Protein AF-A0A7S1EJW6-F1 (afdb_monomer)

Secondary structure (DSSP, 8-state):
-HHHHHHHH-TT---------HHHHHHHHHTTS-S----S-----TT----------------TTSTTTT-S---GGGGTT----PPPTT-HHHHHHHHHHHHTT-

Radius of gyration: 18.3 Å; Cα contacts (8 Å, |Δi|>4): 51; chains: 1; bounding box: 48×28×49 Å

pLDDT: mean 92.23, std 4.43, range [76.69, 97.5]

Mean predicted aligned error: 4.81 Å

Organism: Hemiselmis andersenii (NCBI:txid464988)

Foldseek 3Di:
DVVVVVCVVPVPDDDDDDDDAPVVQVVCCVVVVDVDDDHPDDDDDPVDDDDDDDDDDLDDDDPCPDPCNPPPDDQLLVCVPPDDDADDPRDPSRVVNVVRNVVSVD

InterPro domains:
  IPR005119 LysR, substrate-binding [PF03466] (2-106)
  IPR050950 HTH-type LysR transcriptional regulators [PTHR30419] (2-106)

Sequence (106 aa):
KMLALYNRRYPGITVSVSTGNSQDVLERLLDYRADVGVLAQFSRDRRFVAVPYSEHPIVILVPAGHRFAKRRSIRTAELAGEPLIMREQGSTTRKAIEAALKSAGV

Solvent-accessible surface area (backbone atoms only — not comparable to full-atom values): 7440 Å² total; per-residue (Å²): 112,69,69,64,55,48,41,73,74,41,74,88,58,88,83,85,85,84,89,69,57,70,65,58,43,52,52,29,46,77,68,67,74,40,95,78,77,88,66,99,72,83,78,96,49,95,92,59,90,84,74,96,84,82,88,78,84,90,77,90,85,69,59,86,86,39,96,59,50,90,50,95,75,80,61,67,56,74,51,54,91,56,91,76,92,72,68,61,89,88,39,67,70,40,53,53,50,56,54,49,28,52,74,50,76,77

Structure (mmCIF, N/CA/C/O backbone):
data_AF-A0A7S1EJW6-F1
#
_entry.id   AF-A0A7S1EJW6-F1
#
loop_
_atom_site.group_PDB
_atom_site.id
_atom_site.type_symbol
_atom_site.label_atom_id
_atom_site.label_alt_id
_atom_site.label_comp_id
_atom_site.label_asym_id
_atom_site.label_entity_id
_atom_site.label_seq_id
_atom_site.pdbx_PDB_ins_code
_atom_site.Cartn_x
_atom_site.Cartn_y
_atom_site.Cartn_z
_atom_site.occupancy
_atom_site.B_iso_or_equiv
_atom_site.auth_seq_id
_atom_site.auth_comp_id
_atom_site.auth_asym_id
_atom_site.auth_atom_id
_atom_site.pdbx_PDB_model_num
ATOM 1 N N . LYS A 1 1 ? 10.385 -9.512 1.729 1.00 79.44 1 LYS A N 1
ATOM 2 C CA . LYS A 1 1 ? 11.159 -10.718 1.321 1.00 79.44 1 LYS A CA 1
ATOM 3 C C . LYS A 1 1 ? 11.429 -10.794 -0.189 1.00 79.44 1 LYS A C 1
ATOM 5 O O . LYS A 1 1 ? 12.486 -11.294 -0.539 1.00 79.44 1 LYS A O 1
ATOM 10 N N . MET A 1 2 ? 10.541 -10.294 -1.062 1.00 89.62 2 MET A N 1
ATOM 11 C CA . MET A 1 2 ? 10.671 -10.387 -2.530 1.00 89.62 2 MET A CA 1
ATOM 12 C C . MET A 1 2 ? 12.043 -9.941 -3.077 1.00 89.62 2 MET A C 1
ATOM 14 O O . MET A 1 2 ? 12.747 -10.757 -3.659 1.00 89.62 2 MET A O 1
ATOM 18 N N . LEU A 1 3 ? 12.476 -8.709 -2.792 1.00 91.56 3 LEU A N 1
ATOM 19 C CA . LEU A 1 3 ? 13.735 -8.163 -3.325 1.00 91.56 3 LEU A CA 1
ATOM 20 C C . LEU A 1 3 ? 14.977 -8.953 -2.889 1.00 91.56 3 LEU A C 1
ATOM 22 O O . LEU A 1 3 ? 15.869 -9.210 -3.687 1.00 91.56 3 LEU A O 1
ATOM 26 N N . ALA A 1 4 ? 15.009 -9.396 -1.630 1.00 91.44 4 ALA A N 1
ATOM 27 C CA . ALA A 1 4 ? 16.111 -10.198 -1.104 1.00 91.44 4 ALA A CA 1
ATOM 28 C C . ALA A 1 4 ? 16.218 -11.561 -1.809 1.00 91.44 4 ALA A C 1
ATOM 30 O O . ALA A 1 4 ? 17.318 -12.023 -2.104 1.00 91.44 4 ALA A O 1
ATOM 31 N N . LEU A 1 5 ? 15.079 -12.199 -2.103 1.00 93.62 5 LEU A N 1
ATOM 32 C CA . LEU A 1 5 ? 15.052 -13.448 -2.868 1.00 93.62 5 LEU A CA 1
ATOM 33 C C . LEU A 1 5 ? 15.491 -13.227 -4.319 1.00 93.62 5 LEU A C 1
ATOM 35 O O . LEU A 1 5 ? 16.231 -14.053 -4.849 1.00 93.62 5 LEU A O 1
ATOM 39 N N . TYR A 1 6 ? 15.083 -12.111 -4.931 1.00 93.75 6 TYR A N 1
ATOM 40 C CA . TYR A 1 6 ? 15.474 -11.753 -6.293 1.00 93.75 6 TYR A CA 1
ATOM 41 C C . TYR A 1 6 ? 16.985 -11.514 -6.412 1.00 93.75 6 TYR A C 1
ATOM 43 O O . TYR A 1 6 ? 17.628 -12.166 -7.229 1.00 93.75 6 TYR A O 1
ATOM 51 N N . ASN A 1 7 ? 17.576 -10.691 -5.537 1.00 93.94 7 ASN A N 1
ATOM 52 C CA . ASN A 1 7 ? 19.027 -10.450 -5.529 1.00 93.94 7 ASN A CA 1
ATOM 53 C C . ASN A 1 7 ? 19.832 -11.736 -5.325 1.00 93.94 7 ASN A C 1
ATOM 55 O O . ASN A 1 7 ? 20.863 -11.935 -5.957 1.00 93.94 7 ASN A O 1
ATOM 59 N N . ARG A 1 8 ? 19.355 -12.645 -4.465 1.00 94.88 8 ARG A N 1
ATOM 60 C CA . ARG A 1 8 ? 20.037 -13.926 -4.242 1.00 94.88 8 ARG A CA 1
ATOM 61 C C . ARG A 1 8 ? 19.943 -14.854 -5.456 1.00 94.88 8 ARG A C 1
ATOM 63 O O . ARG A 1 8 ? 20.844 -15.654 -5.683 1.00 94.88 8 ARG A O 1
ATOM 70 N N . ARG A 1 9 ? 18.842 -14.780 -6.211 1.00 97.50 9 ARG A N 1
ATOM 71 C CA . ARG A 1 9 ? 18.633 -15.548 -7.447 1.00 97.50 9 ARG A CA 1
ATOM 72 C C . ARG A 1 9 ? 19.440 -14.970 -8.617 1.00 97.50 9 ARG A C 1
ATOM 74 O O . ARG A 1 9 ? 19.917 -15.752 -9.433 1.00 97.50 9 ARG A O 1
ATOM 81 N N . TYR A 1 10 ? 19.595 -13.645 -8.674 1.00 97.06 10 TYR A N 1
ATOM 82 C CA . TYR A 1 10 ? 20.221 -12.904 -9.774 1.00 97.06 10 TYR A CA 1
ATOM 83 C C . TYR A 1 10 ? 21.240 -11.870 -9.252 1.00 97.06 10 TYR A C 1
ATOM 85 O O . TYR A 1 10 ? 20.964 -10.671 -9.262 1.00 97.06 10 TYR A O 1
ATOM 93 N N . PRO A 1 11 ? 22.434 -12.301 -8.809 1.00 94.69 11 PRO A N 1
ATOM 94 C CA . PRO A 1 11 ? 23.392 -11.427 -8.120 1.00 94.69 11 PRO A CA 1
ATOM 95 C C . PRO A 1 11 ? 24.031 -10.347 -9.008 1.00 94.69 11 PRO A C 1
ATOM 97 O O . PRO A 1 11 ? 24.582 -9.386 -8.485 1.00 94.69 11 PRO A O 1
ATOM 100 N N . GLY A 1 12 ? 23.972 -10.491 -10.336 1.00 96.81 12 GLY A N 1
ATOM 101 C CA . GLY A 1 12 ? 24.497 -9.503 -11.287 1.00 96.81 12 GLY A CA 1
ATOM 102 C C . GLY A 1 12 ? 23.537 -8.353 -11.609 1.00 96.81 12 GLY A C 1
ATOM 103 O O . GLY A 1 12 ? 23.890 -7.483 -12.399 1.00 96.81 12 GLY A O 1
ATOM 104 N N . ILE A 1 13 ? 22.324 -8.355 -11.047 1.00 95.62 13 ILE A N 1
ATOM 105 C CA . ILE A 1 13 ? 21.321 -7.315 -11.294 1.00 95.62 13 ILE A CA 1
ATOM 106 C C . ILE A 1 13 ? 21.306 -6.341 -10.117 1.00 95.62 13 ILE A C 1
ATOM 108 O O . ILE A 1 13 ? 21.040 -6.727 -8.981 1.00 95.62 13 ILE A O 1
ATOM 112 N N . THR A 1 14 ? 21.523 -5.059 -10.400 1.00 93.81 14 THR A N 1
ATOM 113 C CA . THR A 1 14 ? 21.335 -3.987 -9.418 1.00 93.81 14 THR A CA 1
ATOM 114 C C . THR A 1 14 ? 19.864 -3.602 -9.357 1.00 93.81 14 THR A C 1
ATOM 116 O O . THR A 1 14 ? 19.286 -3.187 -10.358 1.00 93.81 14 THR A O 1
AT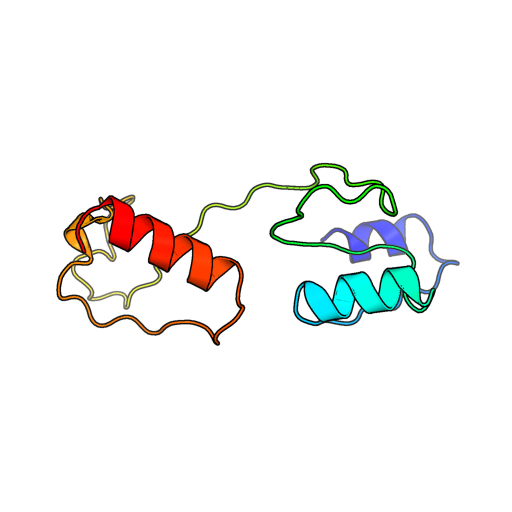OM 119 N N . VAL A 1 15 ? 19.258 -3.698 -8.173 1.00 93.19 15 VAL A N 1
ATOM 120 C CA . VAL A 1 15 ? 17.862 -3.301 -7.952 1.00 93.19 15 VAL A CA 1
ATOM 121 C C . VAL A 1 15 ? 17.807 -1.968 -7.209 1.00 93.19 15 VAL A C 1
ATOM 123 O O . VAL A 1 15 ? 18.360 -1.841 -6.118 1.00 93.19 15 VAL A O 1
ATOM 126 N N . SER A 1 16 ? 17.105 -0.991 -7.783 1.00 93.31 16 SER A N 1
ATOM 127 C CA . SER A 1 16 ? 16.783 0.287 -7.140 1.00 93.31 16 SER A CA 1
ATOM 128 C C . SER A 1 16 ? 15.331 0.289 -6.671 1.00 93.31 16 SER A C 1
ATOM 130 O O . SER A 1 16 ? 14.453 -0.253 -7.341 1.00 93.31 16 SER A O 1
ATOM 132 N N . VAL A 1 17 ? 15.069 0.891 -5.509 1.00 94.19 17 VAL A N 1
ATOM 133 C CA . VAL A 1 17 ? 13.723 0.989 -4.935 1.00 94.19 17 VAL A CA 1
ATOM 134 C C . VAL A 1 17 ? 13.456 2.421 -4.529 1.00 94.19 17 VAL A C 1
ATOM 136 O O . VAL A 1 17 ? 14.253 3.055 -3.842 1.00 94.19 17 VAL A O 1
ATOM 139 N N . SER A 1 18 ? 12.281 2.903 -4.903 1.00 93.25 18 SER A N 1
ATOM 140 C CA . SER A 1 18 ? 11.776 4.201 -4.491 1.00 93.25 18 SER A CA 1
ATOM 141 C C . SER A 1 18 ? 10.320 4.090 -4.081 1.00 93.25 18 SER A C 1
ATOM 143 O O . SER A 1 18 ? 9.561 3.346 -4.700 1.00 93.25 18 SER A O 1
ATOM 145 N N . THR A 1 19 ? 9.926 4.857 -3.074 1.00 90.19 19 THR A N 1
ATOM 146 C CA . THR A 1 19 ? 8.548 4.920 -2.588 1.00 90.19 19 THR A CA 1
ATOM 147 C C . THR A 1 19 ? 7.889 6.227 -3.007 1.00 90.19 19 THR A C 1
ATOM 149 O O . THR A 1 19 ? 8.530 7.275 -3.014 1.00 90.19 19 THR A O 1
ATOM 152 N N . GLY A 1 20 ? 6.599 6.155 -3.307 1.00 87.50 20 GLY A N 1
ATOM 153 C CA . GLY A 1 20 ? 5.735 7.285 -3.622 1.00 87.50 20 GLY A CA 1
ATOM 154 C C . GLY A 1 20 ? 4.279 6.854 -3.495 1.00 87.50 20 GLY A C 1
ATOM 155 O O . GLY A 1 20 ? 3.992 5.677 -3.243 1.00 87.50 20 GLY A O 1
ATOM 156 N N . ASN A 1 21 ? 3.359 7.798 -3.642 1.00 84.50 21 ASN A N 1
ATOM 157 C CA . ASN A 1 21 ? 1.945 7.461 -3.758 1.00 84.50 21 ASN A CA 1
ATOM 158 C C . ASN A 1 21 ? 1.670 6.787 -5.126 1.00 84.50 21 ASN A C 1
ATOM 160 O O . ASN A 1 21 ? 2.551 6.689 -5.983 1.00 84.50 21 ASN A O 1
ATOM 164 N N . SER A 1 22 ? 0.443 6.306 -5.348 1.00 85.88 22 SER A N 1
ATOM 165 C CA . SER A 1 22 ? 0.103 5.606 -6.594 1.00 85.88 22 SER A CA 1
ATOM 166 C C . SER A 1 22 ? 0.306 6.455 -7.854 1.00 85.88 22 SER A C 1
ATOM 168 O O . SER A 1 22 ? 0.683 5.906 -8.884 1.00 85.88 22 SER A O 1
ATOM 170 N N . GLN A 1 23 ? 0.075 7.768 -7.777 1.00 85.62 23 GLN A N 1
ATOM 171 C CA . GLN A 1 23 ? 0.275 8.693 -8.893 1.00 85.62 23 GLN A CA 1
ATOM 172 C C . GLN A 1 23 ? 1.762 8.790 -9.251 1.00 85.62 23 GLN A C 1
ATOM 174 O O . GLN A 1 23 ? 2.118 8.565 -10.405 1.00 85.62 23 GLN A O 1
A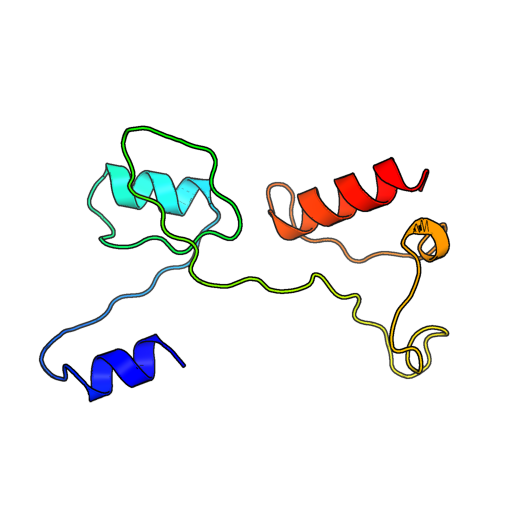TOM 179 N N . ASP A 1 24 ? 2.629 8.995 -8.254 1.00 89.94 24 ASP A N 1
ATOM 180 C CA . ASP A 1 24 ? 4.081 9.096 -8.459 1.00 89.94 24 ASP A CA 1
ATOM 181 C C . ASP A 1 24 ? 4.654 7.830 -9.119 1.00 89.94 24 ASP A C 1
ATOM 183 O O . ASP A 1 24 ? 5.573 7.890 -9.935 1.00 89.94 24 ASP A O 1
ATOM 187 N N . VAL A 1 25 ? 4.135 6.656 -8.742 1.00 92.50 25 VAL A N 1
ATOM 188 C CA . VAL A 1 25 ? 4.563 5.370 -9.311 1.00 92.50 25 VAL A CA 1
ATOM 189 C C . VAL A 1 25 ? 4.144 5.254 -10.777 1.00 92.50 25 VAL A C 1
ATOM 191 O O . VAL A 1 25 ? 4.953 4.832 -11.601 1.00 92.50 25 VAL A O 1
ATOM 194 N N . LEU A 1 26 ? 2.907 5.632 -11.113 1.00 92.19 26 LEU A N 1
ATOM 195 C CA . LEU A 1 26 ? 2.408 5.576 -12.489 1.00 92.19 26 LEU A CA 1
ATOM 196 C C . LEU A 1 26 ? 3.148 6.556 -13.405 1.00 92.19 26 LEU A C 1
ATOM 198 O O . LEU A 1 26 ? 3.496 6.186 -14.524 1.00 92.19 26 LEU A O 1
ATOM 202 N N . GLU A 1 27 ? 3.441 7.765 -12.927 1.00 93.25 27 GLU A N 1
ATOM 203 C CA . GLU A 1 27 ? 4.243 8.749 -13.666 1.00 93.25 27 GLU A CA 1
ATOM 204 C C . GLU A 1 27 ? 5.656 8.226 -13.937 1.00 93.25 27 GLU A C 1
ATOM 206 O O . GLU A 1 27 ? 6.118 8.252 -15.073 1.00 93.25 27 GLU A O 1
ATOM 211 N N . ARG A 1 28 ? 6.315 7.624 -12.938 1.00 96.19 28 ARG A N 1
ATOM 212 C CA . ARG A 1 28 ? 7.645 7.017 -13.131 1.00 96.19 28 ARG A CA 1
ATOM 213 C C . ARG A 1 28 ? 7.650 5.884 -14.155 1.00 96.19 28 ARG A C 1
ATOM 215 O O . ARG A 1 28 ? 8.655 5.723 -14.840 1.00 96.19 28 ARG A O 1
ATOM 222 N N . LEU A 1 29 ? 6.576 5.100 -14.244 1.00 96.00 29 LEU A N 1
ATOM 223 C CA . LEU A 1 29 ? 6.443 4.053 -15.262 1.00 96.00 29 LEU A CA 1
ATOM 224 C C . LEU A 1 29 ? 6.256 4.650 -16.664 1.00 96.00 29 LEU A C 1
ATOM 226 O O . LEU A 1 29 ? 6.867 4.169 -17.612 1.00 96.00 29 LEU A O 1
ATOM 230 N N . LEU A 1 30 ? 5.436 5.698 -16.800 1.00 95.81 30 LEU A N 1
ATOM 231 C CA . LEU A 1 30 ? 5.204 6.378 -18.083 1.00 95.81 30 LEU A CA 1
ATOM 232 C C . LEU A 1 30 ? 6.454 7.095 -18.598 1.00 95.81 30 LEU A C 1
ATOM 234 O O . LEU A 1 30 ? 6.707 7.088 -19.801 1.00 95.81 30 LEU A O 1
ATOM 238 N N . ASP A 1 31 ? 7.242 7.658 -17.684 1.00 96.81 31 ASP A N 1
ATOM 239 C CA . ASP A 1 31 ? 8.482 8.374 -17.989 1.00 96.81 31 ASP A CA 1
ATOM 240 C C . ASP A 1 31 ? 9.709 7.447 -18.057 1.00 96.81 31 ASP A C 1
ATOM 242 O O . ASP A 1 31 ? 10.842 7.925 -18.122 1.00 96.81 31 ASP A O 1
ATOM 246 N N . TYR A 1 32 ? 9.515 6.122 -18.005 1.00 96.06 32 TYR A N 1
ATOM 247 C CA . TYR A 1 32 ? 10.585 5.111 -18.034 1.00 96.06 32 TYR A CA 1
ATOM 248 C C . TYR A 1 32 ? 11.650 5.283 -16.935 1.00 96.06 32 TYR A C 1
ATOM 250 O O . TYR A 1 32 ? 12.797 4.859 -17.069 1.00 96.06 32 TYR A O 1
ATOM 258 N N . ARG A 1 33 ? 11.276 5.904 -15.813 1.00 97.12 33 ARG A N 1
ATOM 259 C CA . ARG A 1 33 ? 12.120 6.049 -14.615 1.00 97.12 33 ARG A CA 1
ATOM 260 C C . ARG A 1 33 ? 12.002 4.864 -13.658 1.00 97.12 33 ARG A C 1
ATOM 262 O O . ARG A 1 33 ? 12.751 4.795 -12.683 1.00 97.12 33 ARG A O 1
ATOM 269 N N . ALA A 1 34 ? 11.043 3.976 -13.897 1.00 97.31 34 ALA A N 1
ATOM 270 C CA . ALA A 1 34 ? 10.876 2.708 -13.208 1.00 97.31 34 ALA A CA 1
ATOM 271 C C . ALA A 1 34 ? 10.413 1.639 -14.203 1.00 97.31 34 ALA A C 1
ATOM 273 O O . ALA A 1 34 ? 9.657 1.942 -15.122 1.00 97.31 34 ALA A O 1
ATOM 274 N N . ASP A 1 35 ? 10.817 0.391 -13.969 1.00 95.44 35 ASP A N 1
ATOM 275 C CA . ASP A 1 35 ? 10.415 -0.751 -14.802 1.00 95.44 35 ASP A CA 1
ATOM 276 C C . ASP A 1 35 ? 9.164 -1.461 -14.261 1.00 95.44 35 ASP A C 1
ATOM 278 O O . ASP A 1 35 ? 8.364 -2.014 -15.012 1.00 95.44 35 ASP A O 1
ATOM 282 N N . VAL A 1 36 ? 8.993 -1.467 -12.932 1.00 95.19 36 VAL A N 1
ATOM 283 C CA . VAL A 1 36 ? 7.912 -2.178 -12.235 1.00 95.19 36 VAL A CA 1
ATOM 284 C C . VAL A 1 36 ? 7.341 -1.302 -11.125 1.00 95.19 36 VAL A C 1
ATOM 286 O O . VAL A 1 36 ? 8.072 -0.798 -10.272 1.00 95.19 36 VAL A O 1
ATOM 289 N N . GLY A 1 37 ? 6.015 -1.165 -11.104 1.00 94.38 37 GLY A N 1
ATOM 290 C CA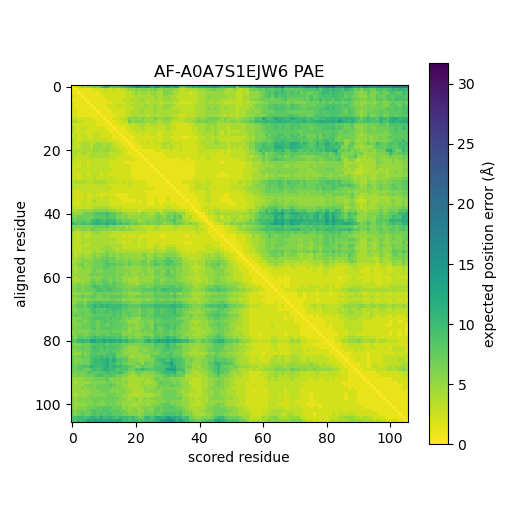 . GLY A 1 37 ? 5.275 -0.508 -10.030 1.00 94.38 37 GLY A CA 1
ATOM 291 C C . GLY A 1 37 ? 4.512 -1.519 -9.182 1.00 94.38 37 GLY A C 1
ATOM 292 O O . GLY A 1 37 ? 3.851 -2.410 -9.711 1.00 94.38 37 GLY A O 1
ATOM 293 N N . VAL A 1 38 ? 4.567 -1.364 -7.859 1.00 93.00 38 VAL A N 1
ATOM 294 C CA . VAL A 1 38 ? 3.728 -2.124 -6.922 1.00 93.00 38 VAL A CA 1
ATOM 295 C C . VAL A 1 38 ? 2.717 -1.164 -6.314 1.00 93.00 38 VAL A C 1
ATOM 297 O O . VAL A 1 38 ? 3.083 -0.245 -5.584 1.00 93.00 38 VAL A O 1
ATOM 300 N N . LEU A 1 39 ? 1.443 -1.373 -6.634 1.00 90.00 39 LEU A N 1
ATOM 301 C CA . LEU A 1 39 ? 0.343 -0.488 -6.263 1.00 90.00 39 LEU A CA 1
ATOM 302 C C . LEU A 1 39 ? -0.656 -1.228 -5.375 1.00 90.00 39 LEU A C 1
ATOM 304 O O . LEU A 1 39 ? -0.975 -2.387 -5.626 1.00 90.00 39 LEU A O 1
ATOM 308 N N . ALA A 1 40 ? -1.182 -0.543 -4.357 1.00 85.25 40 ALA A N 1
ATOM 309 C CA . ALA A 1 40 ? -2.235 -1.092 -3.499 1.00 85.25 40 ALA A CA 1
ATOM 310 C C . ALA A 1 40 ? -3.586 -1.201 -4.228 1.00 85.25 40 ALA A C 1
ATOM 312 O O . ALA A 1 40 ? -4.393 -2.072 -3.925 1.00 85.25 40 ALA A O 1
ATOM 313 N N . GLN A 1 41 ? -3.828 -0.311 -5.189 1.00 81.00 41 GLN A N 1
ATOM 314 C CA . GLN A 1 41 ? -4.998 -0.326 -6.052 1.00 81.00 41 GLN A CA 1
ATOM 315 C C . GLN A 1 41 ? -4.605 0.238 -7.414 1.00 81.00 41 GLN A C 1
ATOM 317 O O . GLN A 1 41 ? -3.836 1.198 -7.495 1.00 81.00 41 GLN A O 1
ATOM 322 N N . PHE A 1 42 ? -5.151 -0.352 -8.472 1.00 83.31 42 PHE A N 1
ATOM 323 C CA . PHE A 1 42 ? -4.936 0.089 -9.841 1.00 83.31 42 PHE A CA 1
ATOM 324 C C . PHE A 1 42 ? -6.268 0.110 -10.591 1.00 83.31 42 PHE A C 1
ATOM 326 O O . PHE A 1 42 ? -7.014 -0.871 -10.581 1.00 83.31 42 PHE A O 1
ATOM 333 N N . SER A 1 43 ? -6.565 1.239 -11.228 1.00 81.94 43 SER A N 1
ATOM 334 C CA . SER A 1 43 ? -7.684 1.365 -12.163 1.00 81.94 43 SER A CA 1
ATOM 335 C C . SER A 1 43 ? -7.207 0.974 -13.554 1.00 81.94 43 SER A C 1
ATOM 337 O O . SER A 1 43 ? -6.090 1.313 -13.929 1.00 81.94 43 SER A O 1
ATOM 339 N N . ARG A 1 44 ? -8.049 0.279 -14.330 1.00 86.00 44 ARG A N 1
ATOM 340 C CA . ARG A 1 44 ? -7.691 -0.139 -15.692 1.00 86.00 44 ARG A CA 1
ATOM 341 C C . ARG A 1 44 ? -7.231 1.056 -16.525 1.00 86.00 44 ARG A C 1
ATOM 343 O O . ARG A 1 44 ? -7.971 2.018 -16.699 1.00 86.00 44 ARG A O 1
ATOM 350 N N . ASP A 1 45 ? -6.048 0.917 -17.103 1.00 90.00 45 ASP A N 1
ATOM 351 C CA . ASP A 1 45 ? -5.462 1.853 -18.049 1.00 90.00 45 ASP A CA 1
ATOM 352 C C . ASP A 1 45 ? -4.714 1.036 -19.106 1.00 90.00 45 ASP A C 1
ATOM 354 O O . ASP A 1 45 ? -3.926 0.150 -18.779 1.00 90.00 45 ASP A O 1
ATOM 358 N N . ARG A 1 46 ? -5.004 1.304 -20.383 1.00 93.62 46 ARG A N 1
ATOM 359 C CA . ARG A 1 46 ? -4.495 0.530 -21.528 1.00 93.62 46 ARG A CA 1
ATOM 360 C C . ARG A 1 46 ? -2.982 0.650 -21.710 1.00 93.62 46 ARG A C 1
ATOM 362 O O . ARG A 1 46 ? -2.414 -0.140 -22.455 1.00 93.62 46 ARG A O 1
ATOM 369 N N . ARG A 1 47 ? -2.350 1.634 -21.066 1.00 94.81 47 ARG A N 1
ATOM 370 C CA . ARG A 1 47 ? -0.902 1.867 -21.119 1.00 94.81 47 ARG A CA 1
ATOM 371 C C . ARG A 1 47 ? -0.113 0.906 -20.231 1.00 94.81 47 ARG A C 1
ATOM 373 O O . ARG A 1 47 ? 1.094 0.801 -20.405 1.00 94.81 47 ARG A O 1
ATOM 380 N N . PHE A 1 48 ? -0.771 0.205 -19.306 1.00 95.00 48 PHE A N 1
ATOM 381 C CA . PHE A 1 48 ? -0.101 -0.681 -18.359 1.00 95.00 48 PHE A CA 1
ATOM 382 C C . PHE A 1 48 ? -0.656 -2.100 -18.411 1.00 95.00 48 PHE A C 1
ATOM 384 O O . PHE A 1 48 ? -1.850 -2.331 -18.607 1.00 95.00 48 PHE A O 1
ATOM 391 N N . VAL A 1 49 ? 0.225 -3.057 -18.132 1.00 94.50 49 VAL A N 1
ATOM 392 C CA . VAL A 1 49 ? -0.159 -4.422 -17.783 1.00 94.50 49 VAL A CA 1
ATOM 393 C C . VAL A 1 49 ? -0.116 -4.537 -16.266 1.00 94.50 49 VAL A C 1
ATOM 395 O O . VAL A 1 49 ? 0.927 -4.331 -15.652 1.00 94.50 49 VAL A O 1
ATOM 398 N N . ALA A 1 50 ? -1.254 -4.869 -15.662 1.00 94.19 50 ALA A N 1
ATOM 399 C CA . ALA A 1 50 ? -1.363 -5.075 -14.225 1.00 94.19 50 ALA A CA 1
ATOM 400 C C . ALA A 1 50 ? -1.685 -6.539 -13.927 1.00 94.19 50 ALA A C 1
ATOM 402 O O . ALA A 1 50 ? -2.604 -7.113 -14.513 1.00 94.19 50 ALA A O 1
ATOM 403 N N . VAL A 1 51 ? -0.940 -7.123 -12.990 1.00 93.31 51 VAL A N 1
ATOM 404 C CA . VAL A 1 51 ? -1.129 -8.502 -12.532 1.00 93.31 51 VAL A CA 1
ATOM 405 C C . VAL A 1 51 ? -1.357 -8.482 -11.021 1.00 93.31 51 VAL A C 1
ATOM 407 O O . VAL A 1 51 ? -0.583 -7.831 -10.312 1.00 93.31 51 VAL A O 1
ATOM 410 N N . PRO A 1 52 ? -2.393 -9.169 -10.501 1.00 91.25 52 PRO A N 1
ATOM 411 C CA . PRO A 1 52 ? -2.573 -9.325 -9.063 1.00 91.25 52 PRO A CA 1
ATOM 412 C C . PRO A 1 52 ? -1.334 -9.964 -8.434 1.00 91.25 52 PRO A C 1
ATOM 414 O O . PRO A 1 52 ? -0.915 -11.050 -8.828 1.00 91.25 52 PRO A O 1
ATOM 417 N N . TYR A 1 53 ? -0.740 -9.274 -7.463 1.00 89.56 53 TYR A N 1
ATOM 418 C CA . TYR A 1 53 ? 0.466 -9.744 -6.784 1.00 89.56 53 TYR A CA 1
ATOM 419 C C . TYR A 1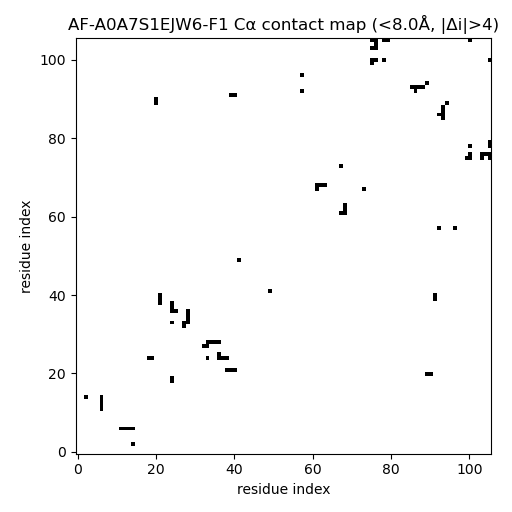 53 ? 0.161 -10.306 -5.395 1.00 89.56 53 TYR A C 1
ATOM 421 O O . TYR A 1 53 ? 0.644 -11.377 -5.033 1.00 89.56 53 TYR A O 1
ATOM 429 N N . SER A 1 54 ? -0.614 -9.575 -4.592 1.00 88.31 54 SER A N 1
ATOM 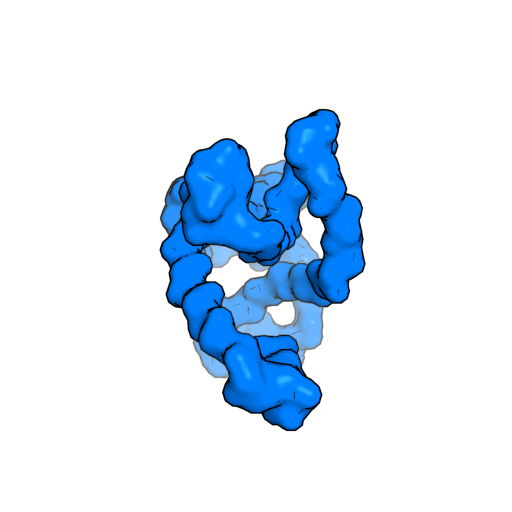430 C CA . SER A 1 54 ? -0.922 -9.968 -3.221 1.00 88.31 54 SER A CA 1
ATOM 431 C C . SER A 1 54 ? -2.102 -9.172 -2.673 1.00 88.31 54 SER A C 1
ATOM 433 O O . SER A 1 54 ? -2.271 -8.000 -3.010 1.00 88.31 54 SER A O 1
ATOM 435 N N . GLU A 1 55 ? -2.872 -9.795 -1.786 1.00 87.56 55 GLU A N 1
ATOM 436 C CA . GLU A 1 55 ? -3.961 -9.169 -1.041 1.00 87.56 55 GLU A CA 1
ATOM 437 C C . GLU A 1 55 ? -3.594 -9.098 0.439 1.00 87.56 55 GLU A C 1
ATOM 439 O O . GLU A 1 55 ? -3.084 -10.059 1.015 1.00 87.56 55 GLU A O 1
ATOM 444 N N . HIS A 1 56 ? -3.851 -7.946 1.057 1.00 85.56 56 HIS A N 1
ATOM 445 C CA . HIS A 1 56 ? -3.592 -7.729 2.475 1.00 85.56 56 HIS A CA 1
ATOM 446 C C . HIS A 1 56 ? -4.849 -7.163 3.137 1.00 85.56 56 HIS A C 1
ATOM 448 O O . HIS A 1 56 ? -5.389 -6.169 2.641 1.00 85.56 56 HIS A O 1
ATOM 454 N N . PRO A 1 57 ? -5.315 -7.746 4.255 1.00 88.19 57 PRO A N 1
ATOM 455 C CA . PRO A 1 57 ? -6.443 -7.190 4.980 1.00 88.19 57 PRO A CA 1
ATOM 456 C C . PRO A 1 57 ? -6.054 -5.843 5.589 1.00 88.19 57 PRO A C 1
ATOM 458 O O . PRO A 1 57 ? -4.950 -5.673 6.113 1.00 88.19 57 PRO A O 1
ATOM 461 N N . ILE A 1 58 ? -6.987 -4.894 5.569 1.00 89.00 58 ILE A N 1
ATOM 462 C CA . ILE A 1 58 ? -6.863 -3.699 6.397 1.00 89.00 58 ILE A CA 1
ATOM 463 C C . ILE A 1 58 ? -7.297 -4.079 7.808 1.00 89.00 58 ILE A C 1
ATOM 465 O O . ILE A 1 58 ? -8.396 -4.592 8.016 1.00 89.00 58 ILE A O 1
ATOM 469 N N . VAL A 1 59 ? -6.416 -3.835 8.772 1.00 92.31 59 VAL A N 1
ATOM 470 C CA . VAL A 1 59 ? -6.639 -4.147 10.183 1.00 92.31 59 VAL A CA 1
ATOM 471 C C . VAL A 1 59 ? -6.534 -2.880 11.016 1.00 92.31 59 VAL A C 1
ATOM 473 O O . VAL A 1 59 ? -5.822 -1.943 10.652 1.00 92.31 59 VAL A O 1
ATOM 476 N N . ILE A 1 60 ? -7.229 -2.863 12.149 1.00 92.75 60 ILE A N 1
ATOM 477 C CA . ILE A 1 60 ? -7.037 -1.828 13.161 1.00 92.75 60 ILE A CA 1
ATOM 478 C C . ILE A 1 60 ? -5.910 -2.234 14.107 1.00 92.75 60 ILE A C 1
ATOM 480 O O . ILE A 1 60 ? -5.781 -3.397 14.489 1.00 92.75 60 ILE A O 1
ATOM 484 N N . LEU A 1 61 ? -5.105 -1.255 14.497 1.00 94.88 61 LEU A N 1
ATOM 485 C CA . LEU A 1 61 ? -4.101 -1.398 15.539 1.00 94.88 61 LEU A CA 1
ATOM 486 C C . LEU A 1 61 ? -4.561 -0.579 16.735 1.00 94.88 61 LEU A C 1
ATOM 488 O O . LEU A 1 61 ? -4.942 0.579 16.583 1.00 94.88 61 LEU A O 1
ATOM 492 N N . VAL A 1 62 ? -4.545 -1.190 17.916 1.00 96.25 62 VAL A N 1
ATOM 493 C CA . VAL A 1 62 ? -5.018 -0.558 19.148 1.00 96.25 62 VAL A CA 1
ATOM 494 C C . VAL A 1 62 ? -4.014 -0.772 20.281 1.00 96.25 62 VAL A C 1
ATOM 496 O O . VAL A 1 62 ? -3.301 -1.780 20.273 1.00 96.25 62 VAL A O 1
ATOM 499 N N . PRO A 1 63 ? -3.952 0.131 21.276 1.00 96.69 63 PRO A N 1
ATOM 500 C CA . PRO A 1 63 ? -3.168 -0.094 22.487 1.00 96.69 63 PRO A CA 1
ATOM 501 C C . PRO A 1 63 ? -3.570 -1.394 23.195 1.00 96.69 63 PRO A C 1
ATOM 503 O O . PRO A 1 63 ? -4.732 -1.793 23.154 1.00 96.69 63 PRO A O 1
ATOM 506 N N . ALA A 1 64 ? -2.641 -2.023 23.920 1.00 96.50 64 ALA A N 1
ATOM 507 C CA . ALA A 1 64 ? -2.883 -3.309 24.587 1.00 96.50 64 ALA A CA 1
ATOM 508 C C . ALA A 1 64 ? -4.053 -3.294 25.598 1.00 96.50 64 ALA A C 1
ATOM 510 O O . ALA A 1 64 ? -4.680 -4.326 25.827 1.00 96.50 64 ALA A O 1
ATOM 511 N N . GLY A 1 65 ? -4.361 -2.131 26.186 1.00 96.62 65 GLY A N 1
ATOM 512 C CA . GLY A 1 65 ? -5.493 -1.936 27.101 1.00 96.62 65 GLY A CA 1
ATOM 513 C C . GLY A 1 65 ? -6.821 -1.580 26.421 1.00 96.62 65 GLY A C 1
ATOM 514 O O . GLY A 1 65 ? -7.831 -1.431 27.103 1.00 96.62 65 GLY A O 1
ATOM 515 N N . HIS A 1 66 ? -6.846 -1.417 25.097 1.00 97.06 66 HIS A N 1
ATOM 516 C CA . HIS A 1 66 ? -8.052 -1.032 24.370 1.00 97.06 66 HIS A CA 1
ATOM 517 C C . HIS A 1 66 ? -9.109 -2.143 24.405 1.00 97.06 66 HIS A C 1
ATOM 519 O O . HIS A 1 66 ? -8.777 -3.328 24.320 1.00 97.06 66 HIS A O 1
ATOM 525 N N . ARG A 1 67 ? -10.400 -1.783 24.406 1.00 95.19 67 ARG A N 1
ATOM 526 C CA . ARG A 1 67 ? -11.522 -2.749 24.431 1.00 95.19 67 ARG A CA 1
ATOM 527 C C . ARG A 1 67 ? -11.505 -3.774 23.285 1.00 95.19 67 ARG A C 1
ATOM 529 O O . ARG A 1 67 ? -12.092 -4.846 23.392 1.00 95.19 67 ARG A O 1
ATOM 536 N N . PHE A 1 68 ? -10.820 -3.457 22.187 1.00 96.75 68 PHE A N 1
ATOM 537 C CA . PHE A 1 68 ? -10.651 -4.345 21.032 1.00 96.75 68 PHE A CA 1
ATOM 538 C C . PHE A 1 68 ? -9.381 -5.200 21.057 1.00 96.75 68 PHE A C 1
ATOM 540 O O . PHE A 1 68 ? -9.276 -6.117 20.251 1.00 96.75 68 PHE A O 1
ATOM 547 N N . ALA A 1 69 ? -8.439 -4.962 21.971 1.00 96.62 69 ALA A N 1
ATOM 548 C CA . ALA A 1 69 ? -7.103 -5.564 21.919 1.00 96.62 69 ALA A CA 1
ATOM 549 C C . ALA A 1 69 ? -7.106 -7.102 21.971 1.00 96.62 69 ALA A C 1
ATOM 551 O O . ALA A 1 69 ? -6.254 -7.748 21.369 1.00 96.62 69 ALA A O 1
ATOM 552 N N . LYS A 1 70 ? -8.080 -7.701 22.667 1.00 95.56 70 LYS A N 1
ATOM 553 C CA . LYS A 1 70 ? -8.218 -9.163 22.796 1.00 95.56 70 LYS A CA 1
ATOM 554 C C . LYS A 1 70 ? -9.139 -9.787 21.744 1.00 95.56 70 LYS A C 1
ATOM 556 O O . LYS A 1 70 ? -9.409 -10.986 21.799 1.00 95.56 70 LYS A O 1
ATOM 561 N N . ARG A 1 71 ? -9.663 -8.993 20.807 1.00 95.75 71 ARG A N 1
ATOM 562 C CA . ARG A 1 71 ? -10.618 -9.460 19.799 1.00 95.75 71 ARG A CA 1
ATOM 563 C C . ARG A 1 71 ? -9.899 -9.780 18.497 1.00 95.75 71 ARG A C 1
ATOM 565 O O . ARG A 1 71 ? -9.059 -9.020 18.037 1.00 95.75 71 ARG A O 1
ATOM 572 N N . ARG A 1 72 ? -10.285 -10.896 17.874 1.00 94.56 72 ARG A N 1
ATOM 573 C CA . ARG A 1 72 ? -9.786 -11.288 16.545 1.00 94.56 72 ARG A CA 1
ATOM 574 C C . ARG A 1 72 ? -10.409 -10.472 15.411 1.00 94.56 72 ARG A C 1
ATOM 576 O O . ARG A 1 72 ? -9.807 -10.359 14.352 1.00 94.56 72 ARG A O 1
ATOM 583 N N . SER A 1 73 ? -11.609 -9.935 15.620 1.00 95.44 73 SER A N 1
ATOM 584 C CA . SER A 1 73 ? -12.322 -9.111 14.646 1.00 95.44 73 SER A CA 1
ATOM 585 C C . SER A 1 73 ? -13.328 -8.177 15.324 1.00 95.44 73 SER A C 1
ATOM 587 O O . SER A 1 73 ? -13.781 -8.403 16.457 1.00 95.44 73 SER A O 1
ATOM 589 N N . ILE A 1 74 ? -13.675 -7.116 14.600 1.00 95.19 74 ILE A N 1
ATOM 590 C CA . ILE A 1 74 ? -14.722 -6.154 14.938 1.00 95.19 74 ILE A CA 1
ATOM 591 C C . ILE A 1 74 ? -15.589 -5.906 13.704 1.00 95.19 74 ILE A C 1
ATOM 593 O O . ILE A 1 74 ? -15.142 -6.115 12.574 1.00 95.19 74 ILE A O 1
ATOM 597 N N . ARG A 1 75 ? -16.820 -5.444 13.911 1.00 95.19 75 ARG A N 1
ATOM 598 C CA . ARG A 1 75 ? -17.635 -4.875 12.835 1.00 95.19 75 ARG A CA 1
ATOM 599 C C . ARG A 1 75 ? -17.225 -3.423 12.623 1.00 95.19 75 ARG A C 1
ATOM 601 O O . ARG A 1 75 ? -16.956 -2.719 13.591 1.00 95.19 75 ARG A O 1
ATOM 608 N N . THR A 1 76 ? -17.264 -2.950 11.381 1.00 95.62 76 THR A N 1
ATOM 609 C CA . THR A 1 76 ? -16.945 -1.553 11.046 1.00 95.62 76 THR A CA 1
ATOM 610 C C . THR A 1 76 ? -17.794 -0.552 11.833 1.00 95.62 76 THR A C 1
ATOM 612 O O . THR A 1 76 ? -17.267 0.441 12.315 1.00 95.62 76 THR A O 1
ATOM 615 N N . ALA A 1 77 ? -19.077 -0.859 12.061 1.00 96.38 77 ALA A N 1
ATOM 616 C CA . ALA A 1 77 ? -19.982 -0.033 12.864 1.00 96.38 77 ALA A CA 1
ATOM 617 C C . ALA A 1 77 ? -19.508 0.180 14.316 1.00 96.38 77 ALA A C 1
ATOM 619 O O . ALA A 1 77 ? -19.871 1.162 14.952 1.00 96.38 77 ALA A O 1
ATOM 620 N N . GLU A 1 78 ? -18.680 -0.719 14.858 1.00 95.75 78 GLU A N 1
ATOM 621 C CA . GLU A 1 78 ? -18.154 -0.583 16.221 1.00 95.75 78 GLU A CA 1
ATOM 622 C C . GLU A 1 78 ? -17.055 0.483 16.334 1.00 95.75 78 GLU A C 1
ATOM 624 O O . GLU A 1 78 ? -16.664 0.804 17.456 1.00 95.75 78 GLU A O 1
ATOM 629 N N . LEU A 1 79 ? -16.571 1.020 15.207 1.00 95.38 79 LEU A N 1
ATOM 630 C CA . LEU A 1 79 ? -15.655 2.164 15.162 1.00 95.38 79 LEU A CA 1
ATOM 631 C C . LEU A 1 79 ? -16.373 3.507 15.342 1.00 95.38 79 LEU A C 1
ATOM 633 O O . LEU A 1 79 ? -15.705 4.530 15.473 1.00 95.38 79 LEU A O 1
ATOM 637 N N . ALA A 1 80 ? -17.709 3.527 15.364 1.00 95.06 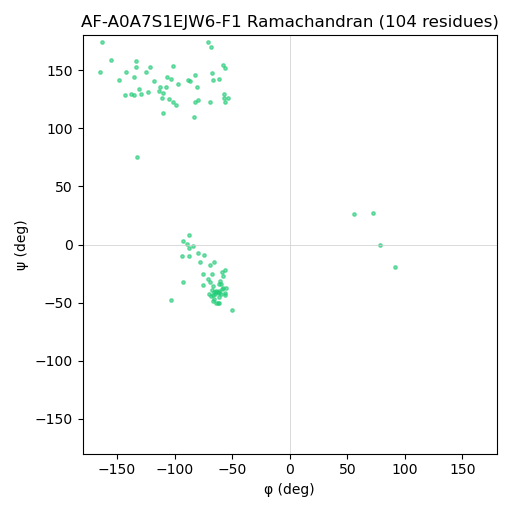80 ALA A N 1
ATOM 638 C CA . ALA A 1 80 ? -18.460 4.743 15.643 1.00 95.06 80 ALA A CA 1
ATOM 639 C C . ALA A 1 80 ? -18.064 5.331 17.005 1.00 95.06 80 ALA A C 1
ATOM 641 O O . ALA A 1 80 ? -18.108 4.646 18.027 1.00 95.06 80 ALA A O 1
ATOM 642 N N . GLY A 1 81 ? -17.672 6.606 17.001 1.00 90.81 81 GLY A N 1
ATOM 643 C CA . GLY A 1 81 ? -17.231 7.327 18.197 1.00 90.81 81 GLY A CA 1
ATOM 644 C C . GLY A 1 81 ? -15.802 7.023 18.663 1.00 90.81 81 GLY A C 1
ATOM 645 O O . GLY A 1 81 ? -15.363 7.629 19.637 1.00 90.81 81 GLY A O 1
ATOM 646 N N . GLU A 1 82 ? -15.058 6.137 17.992 1.00 94.88 82 GLU A N 1
ATOM 647 C CA . GLU A 1 82 ? -13.646 5.901 18.311 1.00 94.88 82 GLU A CA 1
ATOM 648 C C . GLU A 1 82 ? -12.747 6.987 17.693 1.00 94.88 82 GLU A C 1
ATOM 650 O O . GLU A 1 82 ? -12.899 7.316 16.512 1.00 94.88 82 GLU A O 1
ATOM 655 N N . PRO A 1 83 ? -11.765 7.531 18.433 1.00 93.06 83 PRO A N 1
ATOM 656 C CA . PRO A 1 83 ? -10.759 8.405 17.848 1.00 93.06 83 PRO A CA 1
ATOM 657 C C . PRO A 1 83 ? -9.828 7.600 16.928 1.00 93.06 83 PRO A C 1
ATOM 659 O O . PRO A 1 83 ? -9.169 6.651 17.356 1.00 93.06 83 PRO A O 1
ATOM 662 N N . LEU A 1 84 ? -9.739 8.000 15.657 1.00 93.56 84 LEU A N 1
ATOM 663 C CA . LEU A 1 84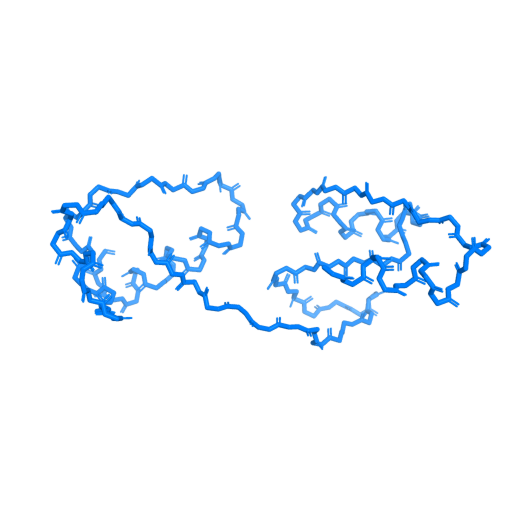 ? -8.910 7.335 14.650 1.00 93.56 84 LEU A CA 1
ATOM 664 C C . LEU A 1 84 ? -7.726 8.211 14.233 1.00 93.56 84 LEU A C 1
ATOM 666 O O . LEU A 1 84 ? -7.898 9.335 13.762 1.00 93.56 84 LEU A O 1
ATOM 670 N N . ILE A 1 85 ? -6.516 7.659 14.329 1.00 94.38 85 ILE A N 1
ATOM 671 C CA . ILE A 1 85 ? -5.333 8.234 13.682 1.00 94.38 85 ILE A CA 1
ATOM 672 C C . ILE A 1 85 ? -5.328 7.756 12.231 1.00 94.38 85 ILE A C 1
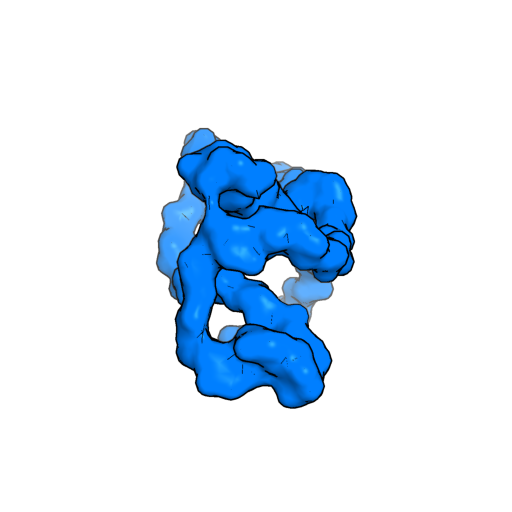ATOM 674 O O . ILE A 1 85 ? -5.113 6.577 11.948 1.00 94.38 85 ILE A O 1
ATOM 678 N N . MET A 1 86 ? -5.589 8.681 11.312 1.00 90.62 86 MET A N 1
ATOM 679 C CA . MET A 1 86 ? -5.741 8.390 9.889 1.00 90.62 86 MET A CA 1
ATOM 680 C C . MET A 1 86 ? -4.484 8.754 9.101 1.00 90.62 86 MET A C 1
ATOM 682 O O . MET A 1 86 ? -3.723 9.645 9.469 1.00 90.62 86 MET A O 1
ATOM 686 N N . ARG A 1 87 ? -4.293 8.071 7.971 1.00 87.31 87 ARG A N 1
ATOM 687 C CA . ARG A 1 87 ? -3.237 8.397 7.009 1.00 87.31 87 ARG A CA 1
ATOM 688 C C . ARG A 1 87 ? -3.483 9.734 6.304 1.00 87.31 87 ARG A C 1
ATOM 690 O O . ARG A 1 87 ? -4.558 10.328 6.378 1.00 87.31 87 ARG A O 1
ATOM 697 N N . GLU A 1 88 ? -2.480 10.200 5.583 1.00 85.25 88 GLU A N 1
ATOM 698 C CA . GLU A 1 88 ? -2.549 11.365 4.714 1.00 85.25 88 GLU A CA 1
ATOM 699 C C . GLU A 1 88 ? -3.636 11.233 3.629 1.00 85.25 88 GLU A C 1
ATOM 701 O O . GLU A 1 88 ? -4.028 10.129 3.226 1.00 85.25 88 GLU A O 1
ATOM 706 N N . GLN A 1 89 ? -4.138 12.370 3.143 1.00 82.44 89 GLN A N 1
ATOM 707 C CA . GLN A 1 89 ? -5.085 12.394 2.031 1.00 82.44 89 GLN A CA 1
ATOM 708 C C . GLN A 1 89 ? -4.444 11.788 0.771 1.00 82.44 89 GLN A C 1
ATOM 710 O O . GLN A 1 89 ? -3.256 11.951 0.521 1.00 82.44 89 GLN A O 1
ATOM 715 N N . GLY A 1 90 ? -5.229 11.047 -0.015 1.00 76.69 90 GLY A N 1
ATOM 716 C CA . GLY A 1 90 ? -4.734 10.337 -1.201 1.00 76.69 90 GLY A CA 1
ATOM 717 C C . GLY A 1 90 ? -4.278 8.898 -0.934 1.00 76.69 90 GLY A C 1
ATOM 718 O O . GLY A 1 90 ? -4.296 8.090 -1.864 1.00 76.69 90 GLY A O 1
ATOM 719 N N . SER A 1 91 ? -3.988 8.537 0.322 1.00 83.31 91 SER A N 1
ATOM 720 C CA . SER A 1 91 ? -3.647 7.165 0.718 1.00 83.31 91 SER A CA 1
ATOM 721 C C . SER A 1 91 ? -4.752 6.169 0.351 1.00 83.31 91 SER A C 1
ATOM 723 O O . SER A 1 91 ? -5.919 6.347 0.703 1.00 83.31 91 SER A O 1
ATOM 725 N N . THR A 1 92 ? -4.378 5.077 -0.323 1.00 85.19 92 THR A N 1
ATOM 726 C CA . THR A 1 92 ? -5.325 4.012 -0.705 1.00 85.19 92 THR A CA 1
ATOM 727 C C . THR A 1 92 ? -5.948 3.358 0.531 1.00 85.19 92 THR A C 1
ATOM 729 O O . THR A 1 92 ? -7.156 3.145 0.573 1.00 85.19 92 THR A O 1
ATOM 732 N N . THR A 1 93 ? -5.155 3.122 1.582 1.00 89.12 93 THR A N 1
ATOM 733 C CA . THR A 1 93 ? -5.651 2.571 2.854 1.00 89.12 93 THR A CA 1
ATOM 734 C C . THR A 1 93 ? -6.674 3.499 3.505 1.00 89.12 93 THR A C 1
ATOM 736 O O . THR A 1 93 ? -7.704 3.028 3.981 1.00 89.12 93 THR A O 1
ATOM 739 N N . ARG A 1 94 ? -6.427 4.819 3.491 1.00 89.88 94 ARG A N 1
ATOM 740 C CA . ARG A 1 94 ? -7.380 5.803 4.024 1.00 89.88 94 ARG A CA 1
ATOM 741 C C . ARG A 1 94 ? -8.694 5.779 3.255 1.00 89.88 94 ARG A C 1
ATOM 743 O O . ARG A 1 94 ? -9.738 5.641 3.880 1.00 89.88 94 ARG A O 1
ATOM 750 N N . LYS A 1 95 ? -8.634 5.846 1.920 1.00 89.75 95 LYS A N 1
ATOM 751 C CA . LYS A 1 95 ? -9.827 5.798 1.060 1.00 89.75 95 LYS A CA 1
ATOM 752 C C . LYS A 1 95 ? -10.657 4.539 1.317 1.00 89.75 95 LYS A C 1
ATOM 754 O O . LYS A 1 95 ? -11.877 4.619 1.397 1.00 89.75 95 LYS A O 1
ATOM 759 N N . ALA A 1 96 ? -9.999 3.390 1.479 1.00 90.44 96 ALA A N 1
ATOM 760 C CA . ALA A 1 96 ? -10.671 2.130 1.775 1.00 90.44 96 ALA A CA 1
ATOM 761 C C . ALA A 1 96 ? -11.376 2.143 3.145 1.00 90.44 96 ALA A C 1
ATOM 763 O O . ALA A 1 96 ? -12.520 1.704 3.238 1.00 90.44 96 ALA A O 1
ATOM 764 N N . ILE A 1 97 ? -10.739 2.690 4.189 1.00 93.00 97 ILE A N 1
ATOM 765 C CA . ILE A 1 97 ? -11.371 2.849 5.510 1.00 93.00 97 ILE A CA 1
ATOM 766 C C . ILE A 1 97 ? -12.538 3.839 5.460 1.00 93.00 97 ILE A C 1
ATOM 768 O O . ILE A 1 97 ? -13.612 3.518 5.957 1.00 93.00 97 ILE A O 1
ATOM 772 N N . GLU A 1 98 ? -12.371 5.004 4.832 1.00 93.94 98 GLU A N 1
ATOM 773 C CA . GLU A 1 98 ? -13.440 6.006 4.695 1.00 93.94 98 GLU A CA 1
ATOM 774 C C . GLU A 1 98 ? -14.654 5.431 3.949 1.00 93.94 98 GLU A C 1
ATOM 776 O O . GLU A 1 98 ? -15.795 5.616 4.374 1.00 93.94 98 GLU A O 1
ATOM 781 N N . ALA A 1 99 ? -14.421 4.668 2.876 1.00 93.62 99 ALA A N 1
ATOM 782 C CA . ALA A 1 99 ? -15.484 3.985 2.146 1.00 93.62 99 ALA A CA 1
ATOM 783 C C . ALA A 1 99 ? -16.193 2.922 3.003 1.00 93.62 99 ALA A C 1
ATOM 785 O O . ALA A 1 99 ? -17.422 2.815 2.957 1.00 93.62 99 ALA A O 1
ATOM 786 N N . ALA A 1 100 ? -15.441 2.153 3.797 1.00 94.00 100 ALA A N 1
ATOM 787 C CA . ALA A 1 100 ? -15.999 1.139 4.687 1.00 94.00 100 ALA A CA 1
ATOM 788 C C . ALA A 1 100 ? -16.835 1.758 5.820 1.00 94.00 100 ALA A C 1
ATOM 790 O O . ALA A 1 100 ? -17.933 1.271 6.086 1.00 94.00 100 ALA A O 1
ATOM 791 N N . LEU A 1 101 ? -16.350 2.834 6.450 1.00 95.06 101 LEU A N 1
ATOM 792 C CA . LEU A 1 101 ? -17.067 3.573 7.498 1.00 95.06 101 LEU A CA 1
ATOM 793 C C . LEU A 1 101 ? -18.372 4.159 6.955 1.00 95.06 101 LEU A C 1
ATOM 795 O O . LEU A 1 101 ? -19.443 3.846 7.473 1.00 95.06 101 LEU A O 1
ATOM 799 N N . LYS A 1 102 ? -18.299 4.860 5.814 1.00 96.06 102 LYS A N 1
ATOM 800 C CA . LYS A 1 102 ? -19.478 5.411 5.136 1.00 96.06 102 LYS A CA 1
ATOM 801 C C . LYS A 1 102 ? -20.515 4.332 4.815 1.00 96.06 102 LYS A C 1
ATOM 803 O O . LYS A 1 102 ? -21.704 4.537 5.031 1.00 96.06 102 LYS A O 1
ATOM 808 N N . SER A 1 103 ? -20.074 3.176 4.316 1.00 96.00 103 SER A N 1
ATOM 809 C CA . S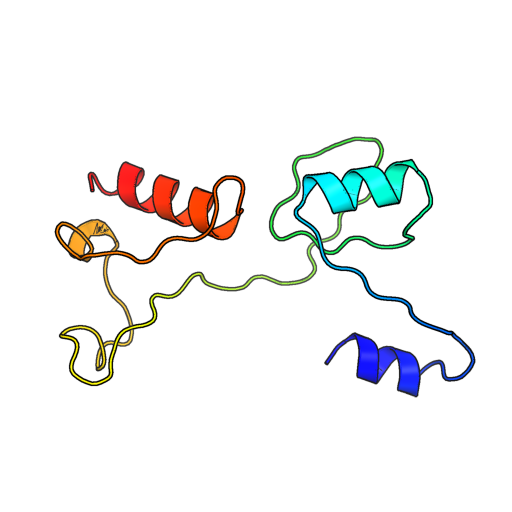ER A 1 103 ? -20.969 2.052 3.994 1.00 96.00 103 SER A CA 1
ATOM 810 C C . SER A 1 103 ? -21.608 1.425 5.237 1.00 96.00 103 SER A C 1
ATOM 812 O O . SER A 1 103 ? -22.682 0.839 5.140 1.00 96.00 103 SER A O 1
ATOM 814 N N . ALA A 1 104 ? -20.964 1.550 6.399 1.00 95.25 104 ALA A N 1
ATOM 815 C CA . ALA A 1 104 ? -21.474 1.088 7.686 1.00 95.25 104 ALA A CA 1
ATOM 816 C C . ALA A 1 104 ? -22.321 2.140 8.430 1.00 95.25 104 ALA A C 1
ATOM 818 O O . ALA A 1 104 ? -22.797 1.845 9.525 1.00 95.25 104 ALA A O 1
ATOM 819 N N . GLY A 1 105 ? -22.512 3.335 7.856 1.00 95.12 105 GLY A N 1
ATOM 820 C CA . GLY A 1 105 ? -23.246 4.435 8.490 1.00 95.12 105 GLY A CA 1
ATOM 821 C C . GLY A 1 105 ? -22.492 5.104 9.642 1.00 95.12 105 GLY A C 1
ATOM 822 O O . GLY A 1 105 ? -23.135 5.617 10.556 1.00 95.12 105 GLY A O 1
ATOM 823 N N . VAL A 1 106 ? -21.155 5.052 9.613 1.00 91.69 106 VAL A N 1
ATOM 824 C CA . VAL A 1 106 ? -20.252 5.683 10.590 1.00 91.69 106 VAL A CA 1
ATOM 825 C C . VAL A 1 106 ? -19.639 6.951 10.019 1.00 91.69 106 VAL A C 1
ATOM 827 O O . VAL A 1 106 ? -19.217 6.912 8.839 1.00 91.69 106 VAL A O 1
#